Protein AF-D3Z7U9-F1 (afdb_monomer)

Organism: Mus musculus (NCBI:txid10090)

Foldseek 3Di:
DDDDDDDPPDPDPDPPPPFDADDPPDAQPPPRHADFDHDPDVVHTHHPVRVVVVVLVVVVVVCVVVVPDDPPDDDDQDAPVDPVSVVVVVSVVVVNVCVVVDPDPPDDPDD

Nearest PDB structures (foldseek):
  5gha-assembly1_A  TM=8.773E-01  e=2.363E-01  Thermus thermophilus HB27
  5ztb-assembly3_C  TM=8.704E-01  e=2.922E-01  Thermus thermophilus HB27
  5gha-assembly2_C  TM=8.783E-01  e=3.614E-01  Thermus thermophilus HB27
  5ztb-assembly2_A  TM=8.683E-01  e=3.367E-01  Thermus thermophilus HB27
  5b4f-assembly1_A-2  TM=8.943E-01  e=6.370E-01  Thermus thermophilus HB27

Sequence (111 aa):
MCQAGEDYAGPARREPPPVPRPSREQKCVKCAEGLPVVVIRAGDAFCRVCFKAFYVHKFRAMLGKNRVIFPGEKVLLSWSGGPSSSSMVWQVLEVHLHHLLGGLSQDSAKR

Mean predicted aligned error: 13.08 Å

Secondary structure (DSSP, 8-state):
-------------PPPPPP-PPPTT---TTTSSSPP-EESSTT-EE-HHHHHHHHHHHHHHHHHHHT-S-TT--------SSHHHHHHHHHHHHHHHHHHHS---------

Solvent-accessible surface area (backbone atoms only — not comparable to full-atom values): 7394 Å² total; per-residue (Å²): 140,80,90,86,81,81,82,84,76,70,79,75,86,70,76,76,74,85,74,75,72,74,58,97,83,55,46,6,71,84,72,68,68,42,66,39,78,46,60,85,49,96,86,45,28,26,14,70,67,61,40,51,54,51,50,53,51,54,50,53,54,50,33,66,72,68,65,76,63,61,91,92,61,90,80,89,79,82,73,78,82,43,73,66,38,52,52,49,54,52,51,54,50,51,52,53,49,42,58,76,74,50,75,82,81,89,77,85,90,78,135

Structure (mmCIF, N/CA/C/O backbone):
data_AF-D3Z7U9-F1
#
_entry.id   AF-D3Z7U9-F1
#
loop_
_atom_site.group_PDB
_atom_site.id
_atom_site.type_symbol
_atom_site.label_atom_id
_atom_site.label_alt_id
_atom_site.label_comp_id
_atom_site.label_asym_id
_atom_site.label_entity_id
_atom_site.label_seq_id
_atom_site.pdbx_PDB_ins_code
_atom_site.Cartn_x
_atom_site.Cartn_y
_atom_site.Cartn_z
_atom_site.occupancy
_atom_site.B_iso_or_equiv
_atom_site.auth_seq_id
_atom_site.auth_comp_id
_atom_site.auth_asym_id
_atom_site.auth_atom_id
_atom_site.pdbx_PDB_model_num
ATOM 1 N N . MET A 1 1 ? -0.276 26.314 36.159 1.00 38.34 1 MET A N 1
ATOM 2 C CA . MET A 1 1 ? 1.153 26.409 35.796 1.00 38.34 1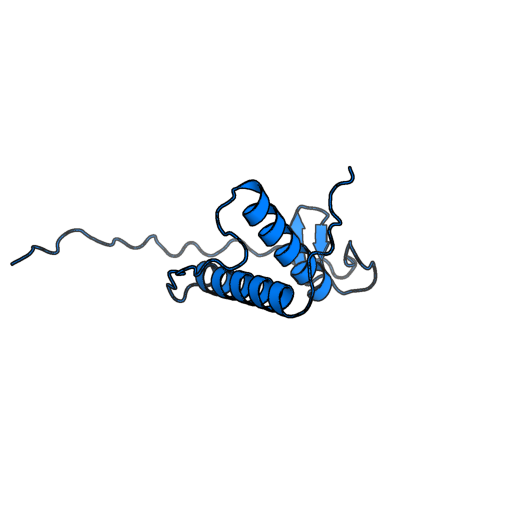 MET A CA 1
ATOM 3 C C . MET A 1 1 ? 1.692 24.992 35.690 1.00 38.34 1 MET A C 1
ATOM 5 O O . MET A 1 1 ? 1.940 24.377 36.714 1.00 38.34 1 MET A O 1
ATOM 9 N N . CYS A 1 2 ? 1.796 24.456 34.477 1.00 52.03 2 CYS A N 1
ATOM 10 C CA . CYS A 1 2 ? 2.543 23.230 34.200 1.00 52.03 2 CYS A CA 1
ATOM 11 C C . CYS A 1 2 ? 3.714 23.664 33.322 1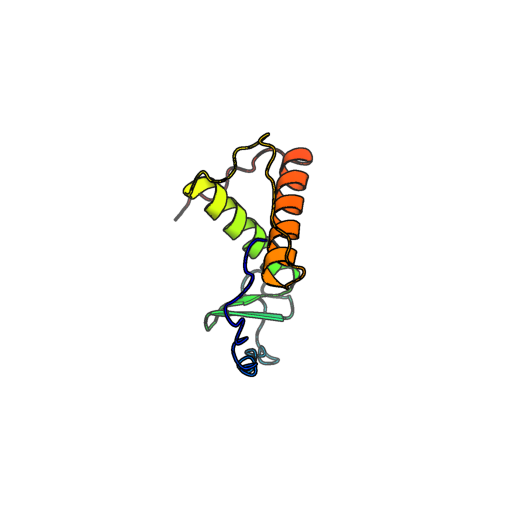.00 52.03 2 CYS A C 1
ATOM 13 O O . CYS A 1 2 ? 3.498 24.240 32.257 1.00 52.03 2 CYS A O 1
ATOM 15 N N . GLN A 1 3 ? 4.930 23.520 33.843 1.00 42.66 3 GLN A N 1
ATOM 16 C CA . GLN A 1 3 ? 6.155 23.950 33.182 1.00 42.66 3 GLN A CA 1
ATOM 17 C C . GLN A 1 3 ? 6.364 23.112 31.919 1.00 42.66 3 GLN A C 1
ATOM 19 O O . GLN A 1 3 ? 6.536 21.900 31.992 1.00 42.66 3 GLN A O 1
ATOM 24 N N . ALA A 1 4 ? 6.315 23.773 30.764 1.00 49.69 4 ALA A N 1
ATOM 25 C CA . ALA A 1 4 ? 6.817 23.246 29.509 1.00 49.69 4 ALA A CA 1
ATOM 26 C C . ALA A 1 4 ? 8.287 23.656 29.407 1.00 49.69 4 ALA A C 1
ATOM 28 O O . ALA A 1 4 ? 8.601 24.814 29.138 1.00 49.69 4 ALA A O 1
ATOM 29 N N . GLY A 1 5 ? 9.176 22.713 29.672 1.00 48.19 5 GLY A N 1
ATOM 30 C CA . GLY A 1 5 ? 10.600 22.859 29.446 1.00 48.19 5 GLY A CA 1
ATOM 31 C C . GLY A 1 5 ? 11.160 21.480 29.186 1.00 48.19 5 GLY A C 1
ATOM 32 O O . GLY A 1 5 ? 11.109 20.655 30.085 1.00 48.19 5 GLY A O 1
ATOM 33 N N . GLU A 1 6 ? 11.582 21.247 27.943 1.00 43.38 6 GLU A N 1
ATOM 34 C CA . GLU A 1 6 ? 12.787 20.498 27.559 1.00 43.38 6 GLU A CA 1
ATOM 35 C C . GLU A 1 6 ? 12.757 20.252 26.042 1.00 43.38 6 GLU A C 1
ATOM 37 O O . GLU A 1 6 ? 12.176 19.306 25.519 1.00 43.38 6 GLU A O 1
ATOM 42 N N . ASP A 1 7 ? 13.312 21.242 25.344 1.00 42.66 7 ASP A N 1
ATOM 43 C CA . ASP A 1 7 ? 14.228 21.089 24.214 1.00 42.66 7 ASP A CA 1
ATOM 44 C C . ASP A 1 7 ? 13.925 19.965 23.200 1.00 42.66 7 ASP A C 1
ATOM 46 O O . ASP A 1 7 ? 14.549 18.902 23.174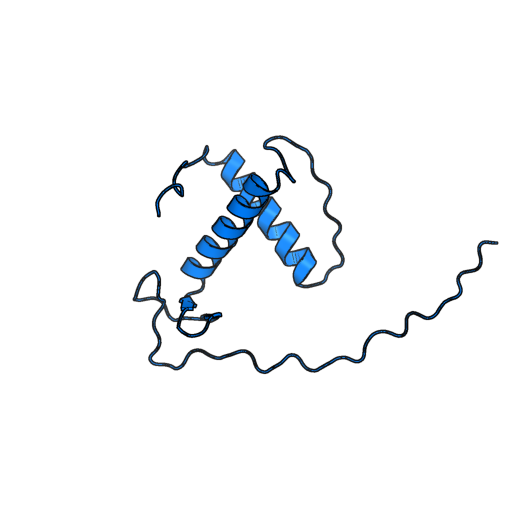 1.00 42.66 7 ASP A O 1
ATOM 50 N N . TYR A 1 8 ? 13.000 20.240 22.274 1.00 45.16 8 TYR A N 1
ATOM 51 C CA . TYR A 1 8 ? 12.945 19.528 20.996 1.00 45.16 8 TYR A CA 1
ATOM 52 C C . TYR A 1 8 ? 14.099 20.004 20.103 1.00 45.16 8 TYR A C 1
ATOM 54 O O . TYR A 1 8 ? 13.897 20.696 19.101 1.00 45.16 8 TYR A O 1
ATOM 62 N N . ALA A 1 9 ? 15.321 19.592 20.439 1.00 49.97 9 ALA A N 1
ATOM 63 C CA . ALA A 1 9 ? 16.426 19.577 19.496 1.00 49.97 9 ALA A CA 1
ATOM 64 C C . ALA A 1 9 ? 16.073 18.575 18.384 1.00 49.97 9 ALA A C 1
ATOM 66 O O . ALA A 1 9 ? 16.317 17.370 18.478 1.00 49.97 9 ALA A O 1
ATOM 67 N N . GLY A 1 10 ? 15.398 19.069 17.343 1.00 50.69 10 GLY A N 1
ATOM 68 C CA . GLY A 1 10 ? 15.039 18.273 16.179 1.00 50.69 10 GLY A CA 1
ATOM 69 C C . GLY A 1 10 ? 16.303 17.653 15.572 1.00 50.69 10 GLY A C 1
ATOM 70 O O . GLY A 1 10 ? 17.300 18.361 15.404 1.00 50.69 10 GLY A O 1
ATOM 71 N N . PRO A 1 11 ? 16.311 16.350 15.235 1.00 55.97 11 PRO A N 1
ATOM 72 C CA . PRO A 1 11 ? 17.468 15.757 14.589 1.00 55.97 11 PRO A CA 1
ATOM 73 C C . PRO A 1 11 ? 17.741 16.502 13.280 1.00 55.97 11 PRO A C 1
ATOM 75 O O . PRO A 1 11 ? 16.824 16.758 12.493 1.00 55.97 11 PRO A O 1
ATOM 78 N N . ALA A 1 12 ? 19.010 16.855 13.059 1.00 52.44 12 ALA A N 1
ATOM 79 C CA . ALA A 1 12 ? 19.487 17.438 11.813 1.00 52.44 12 ALA A CA 1
ATOM 80 C C . ALA A 1 12 ? 18.910 16.661 10.620 1.00 52.44 12 ALA A C 1
ATOM 82 O O . ALA A 1 12 ? 18.928 15.425 10.619 1.00 52.44 12 ALA A O 1
ATOM 83 N N . ARG A 1 13 ? 18.387 17.380 9.616 1.00 54.19 13 ARG A N 1
ATOM 84 C CA . ARG A 1 13 ? 17.900 16.804 8.356 1.00 54.19 13 ARG A CA 1
ATOM 85 C C . ARG A 1 13 ? 19.053 16.056 7.685 1.00 54.19 13 ARG A C 1
ATOM 87 O O . ARG A 1 13 ? 19.804 16.639 6.913 1.00 54.19 13 ARG A O 1
ATOM 94 N N . ARG A 1 14 ? 19.216 14.769 7.999 1.00 58.34 14 ARG A N 1
ATOM 95 C CA . ARG A 1 14 ? 20.067 13.877 7.216 1.00 58.34 14 ARG A CA 1
ATOM 96 C C . ARG A 1 14 ? 19.423 13.777 5.848 1.00 58.34 14 ARG A C 1
ATOM 98 O O . ARG A 1 14 ? 18.254 13.403 5.742 1.00 58.34 14 ARG A O 1
ATOM 105 N N . GLU A 1 15 ? 20.176 14.163 4.831 1.00 49.06 15 GLU A N 1
ATOM 106 C CA . GLU A 1 15 ? 19.758 13.990 3.453 1.00 49.06 15 GLU A CA 1
ATOM 107 C C . GLU A 1 15 ? 19.446 12.503 3.235 1.00 49.06 15 GLU A C 1
ATOM 109 O O . GLU A 1 15 ? 20.265 11.650 3.601 1.00 49.06 15 GLU A O 1
ATOM 114 N N . PRO A 1 16 ? 18.231 12.158 2.768 1.00 60.62 16 PRO A N 1
ATOM 115 C CA . PRO A 1 16 ? 17.878 10.766 2.569 1.00 60.62 16 PRO A CA 1
ATOM 116 C C . PRO A 1 16 ? 18.879 10.136 1.591 1.00 60.62 16 PRO A C 1
ATOM 118 O O . PRO A 1 16 ? 19.225 10.765 0.589 1.00 60.62 16 PRO A O 1
ATOM 121 N N . PRO A 1 17 ? 19.362 8.910 1.868 1.00 64.25 17 PRO A N 1
ATOM 122 C CA . PRO A 1 17 ? 20.291 8.230 0.977 1.00 64.25 17 PRO A CA 1
ATOM 123 C C . PRO A 1 17 ? 19.706 8.159 -0.441 1.00 64.25 17 PRO A C 1
ATOM 125 O O . PRO A 1 17 ? 18.482 8.048 -0.589 1.00 64.25 17 PRO A O 1
ATOM 128 N N . PRO A 1 18 ? 20.552 8.216 -1.487 1.00 61.41 18 PRO A N 1
ATOM 129 C CA . PRO A 1 18 ? 20.088 8.172 -2.864 1.00 61.41 18 PRO A CA 1
ATOM 130 C C . PRO A 1 18 ? 19.236 6.920 -3.074 1.00 61.41 18 PRO A C 1
ATOM 132 O O . PRO A 1 18 ? 19.690 5.793 -2.877 1.00 61.41 18 PRO A O 1
ATOM 135 N N . VAL A 1 19 ? 17.975 7.133 -3.452 1.00 63.81 19 VAL A N 1
ATOM 136 C CA . VAL A 1 19 ? 17.031 6.048 -3.724 1.00 63.81 19 VAL A CA 1
ATOM 137 C C . VAL A 1 19 ? 17.580 5.208 -4.881 1.00 63.81 19 VAL A C 1
ATOM 1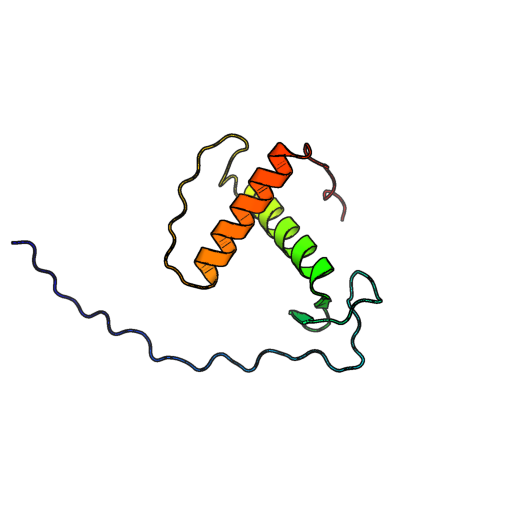39 O O . VAL A 1 19 ? 17.872 5.783 -5.938 1.00 63.81 19 VAL A O 1
ATOM 142 N N . PRO A 1 20 ? 17.724 3.877 -4.725 1.00 61.28 20 PRO A N 1
ATOM 143 C CA . PRO A 1 20 ? 18.141 3.001 -5.812 1.00 61.28 20 PRO A CA 1
ATOM 144 C C . PRO A 1 20 ? 17.180 3.172 -6.988 1.00 61.28 20 PRO A C 1
ATOM 146 O O . PRO A 1 20 ? 15.991 2.864 -6.884 1.00 61.28 20 PRO A O 1
ATOM 149 N N . ARG A 1 21 ? 17.680 3.713 -8.101 1.00 62.84 21 ARG A N 1
ATOM 150 C CA . ARG A 1 21 ? 16.894 3.840 -9.328 1.00 62.84 21 ARG A CA 1
ATOM 151 C C . ARG A 1 21 ? 17.035 2.528 -10.097 1.00 62.84 21 ARG A C 1
ATOM 153 O O . ARG A 1 21 ? 18.169 2.094 -10.299 1.00 62.84 21 ARG A O 1
ATOM 160 N N . PRO A 1 22 ? 15.934 1.890 -10.515 1.00 61.03 22 PRO A N 1
ATOM 161 C CA . PRO A 1 22 ? 16.032 0.707 -11.356 1.00 61.03 22 PRO A CA 1
ATOM 162 C C . PRO A 1 22 ? 16.750 1.063 -12.666 1.00 61.03 22 PRO A C 1
ATOM 164 O O . PRO A 1 22 ? 16.492 2.119 -13.252 1.00 61.03 22 PRO A O 1
ATOM 167 N N . SER A 1 23 ? 17.676 0.209 -13.113 1.00 63.00 23 SER A N 1
ATOM 168 C CA . SER A 1 23 ? 18.313 0.376 -14.424 1.00 63.00 23 SER A CA 1
ATOM 169 C C . SER A 1 23 ? 17.267 0.182 -15.527 1.00 63.00 23 SER A C 1
ATOM 171 O O . SER A 1 23 ? 16.296 -0.555 -15.348 1.00 63.00 23 SER A O 1
ATOM 173 N N . ARG A 1 24 ? 17.441 0.848 -16.678 1.00 59.91 24 ARG A N 1
ATOM 174 C CA . ARG A 1 24 ? 16.466 0.834 -17.790 1.00 59.91 24 ARG A CA 1
ATOM 175 C C . ARG A 1 24 ? 16.173 -0.565 -18.362 1.00 59.91 24 ARG A C 1
ATOM 177 O O . ARG A 1 24 ? 15.186 -0.716 -19.071 1.00 59.91 24 ARG A O 1
ATOM 184 N N . GLU A 1 25 ? 16.982 -1.572 -18.035 1.00 69.06 25 GLU A N 1
ATOM 185 C CA . GLU A 1 25 ? 16.801 -2.968 -18.462 1.00 69.06 25 GLU A CA 1
ATOM 186 C C . GLU A 1 25 ? 16.076 -3.854 -17.436 1.00 69.06 25 GLU A C 1
ATOM 188 O O . GLU A 1 25 ? 15.671 -4.969 -17.767 1.00 69.06 25 GLU A O 1
ATOM 193 N N . GLN A 1 26 ? 15.887 -3.396 -16.195 1.00 77.25 26 GLN A N 1
ATOM 194 C CA . GLN A 1 26 ? 15.169 -4.180 -15.191 1.00 77.25 26 GLN A CA 1
ATOM 195 C C . GLN A 1 26 ? 13.665 -4.171 -15.487 1.00 77.25 26 GLN A C 1
ATOM 197 O O . GLN A 1 26 ? 13.075 -3.127 -15.757 1.00 77.25 26 GLN A O 1
ATOM 202 N N . LYS A 1 27 ? 13.027 -5.342 -15.403 1.00 89.81 27 LYS A N 1
ATOM 203 C CA . LYS A 1 27 ? 11.567 -5.504 -15.484 1.00 89.81 27 LYS A CA 1
ATOM 204 C C . LYS A 1 27 ? 11.002 -5.846 -14.111 1.00 89.81 27 LYS A C 1
ATOM 206 O O . LYS A 1 27 ? 11.726 -6.300 -13.227 1.00 89.81 27 LYS A O 1
ATOM 211 N N . CYS A 1 28 ? 9.702 -5.634 -13.918 1.00 91.88 28 CYS A N 1
ATOM 212 C CA . CYS A 1 28 ? 9.051 -6.044 -12.682 1.00 91.88 28 CYS A CA 1
ATOM 213 C C . CYS A 1 28 ? 9.186 -7.556 -12.456 1.00 91.88 28 CYS A C 1
ATOM 215 O O . CYS A 1 28 ? 8.749 -8.341 -13.291 1.00 91.88 28 CYS A O 1
ATOM 217 N N . VAL A 1 29 ? 9.669 -7.961 -11.281 1.00 91.62 29 VAL A N 1
ATOM 218 C CA . VAL A 1 29 ? 9.845 -9.380 -10.922 1.00 91.62 29 VAL A CA 1
ATOM 219 C C . VAL A 1 29 ? 8.538 -10.172 -10.865 1.00 91.62 29 VAL A C 1
ATOM 221 O O . VAL A 1 29 ? 8.554 -11.390 -10.983 1.00 91.62 29 VAL A O 1
ATOM 224 N N . LYS A 1 30 ? 7.397 -9.497 -10.673 1.00 91.19 30 LYS A N 1
ATOM 225 C CA . LYS A 1 30 ? 6.094 -10.154 -10.504 1.00 91.19 30 LYS A CA 1
ATOM 226 C C . LYS A 1 30 ? 5.343 -10.352 -11.819 1.00 91.19 30 LYS A C 1
ATOM 228 O O . LYS A 1 30 ? 4.762 -11.410 -12.010 1.00 91.19 30 LYS A O 1
ATOM 233 N N . CYS A 1 31 ? 5.307 -9.342 -12.689 1.00 93.06 31 CYS A N 1
ATOM 234 C CA . CYS A 1 31 ? 4.575 -9.425 -13.959 1.00 93.06 31 CYS A CA 1
ATOM 235 C C . CYS A 1 31 ? 5.471 -9.539 -15.194 1.00 93.06 31 CYS A C 1
ATOM 237 O O . CYS A 1 31 ? 4.939 -9.675 -16.284 1.00 93.06 31 CYS A O 1
ATOM 239 N N . ALA A 1 32 ? 6.796 -9.435 -15.055 1.00 90.00 32 ALA A N 1
ATOM 240 C CA . ALA A 1 32 ? 7.786 -9.492 -16.137 1.00 90.00 32 ALA A CA 1
ATOM 241 C C . ALA A 1 32 ? 7.621 -8.468 -17.283 1.00 90.00 32 ALA A C 1
ATOM 243 O O . ALA A 1 32 ? 8.462 -8.423 -18.176 1.00 90.00 32 ALA A O 1
ATOM 244 N N . GLU A 1 33 ? 6.599 -7.613 -17.247 1.00 90.19 33 GLU A N 1
ATOM 245 C CA . GLU A 1 33 ? 6.310 -6.611 -18.280 1.00 90.19 33 GLU A CA 1
ATOM 246 C C . GLU A 1 33 ? 6.433 -5.181 -17.754 1.00 90.19 33 GLU A C 1
ATOM 248 O O . GLU A 1 33 ? 7.002 -4.307 -18.404 1.00 90.19 33 GLU A O 1
ATOM 253 N N . GLY A 1 34 ? 5.900 -4.932 -16.557 1.00 87.94 34 GLY A N 1
ATOM 254 C CA . GLY A 1 34 ? 5.776 -3.586 -16.015 1.00 87.94 34 GLY A CA 1
ATOM 255 C C . GLY A 1 34 ? 7.128 -2.940 -15.724 1.00 87.94 34 GLY A C 1
ATOM 256 O O . GLY A 1 34 ? 8.018 -3.572 -15.149 1.00 87.94 34 GLY A O 1
ATOM 257 N N . LEU A 1 35 ? 7.237 -1.647 -16.039 1.00 91.31 35 LEU A N 1
ATOM 258 C CA . LEU A 1 35 ? 8.402 -0.833 -15.699 1.00 91.31 35 LEU A CA 1
ATOM 259 C C . LEU A 1 35 ? 8.560 -0.748 -14.172 1.00 91.31 35 LEU A C 1
ATOM 261 O O . LEU A 1 35 ? 7.621 -0.315 -13.485 1.00 91.31 35 LEU A O 1
ATOM 265 N N . PRO A 1 36 ? 9.706 -1.168 -13.613 1.00 90.94 36 PRO A N 1
ATOM 266 C CA . PRO A 1 36 ? 9.939 -1.080 -12.186 1.00 90.94 36 PRO A CA 1
ATOM 267 C C . PRO A 1 36 ? 10.105 0.375 -11.751 1.00 90.94 36 PRO A C 1
ATOM 269 O O . PRO A 1 36 ? 10.773 1.171 -12.403 1.00 90.94 36 PRO A O 1
ATOM 272 N N . VAL A 1 37 ? 9.487 0.713 -10.622 1.00 91.94 37 VAL A N 1
ATOM 273 C CA . VAL A 1 37 ? 9.531 2.054 -10.013 1.00 91.94 37 VAL A CA 1
ATOM 274 C C . VAL A 1 37 ? 10.105 2.030 -8.599 1.00 91.94 37 VAL A C 1
ATOM 276 O O . VAL A 1 37 ? 10.393 3.079 -8.034 1.00 91.94 37 VAL A O 1
ATOM 279 N N . VAL A 1 38 ? 10.249 0.842 -8.012 1.00 90.50 38 VAL A N 1
ATOM 280 C CA . VAL A 1 38 ? 10.755 0.651 -6.654 1.00 90.50 38 VAL A CA 1
ATOM 281 C C . VAL A 1 38 ? 11.542 -0.649 -6.570 1.00 90.50 38 VAL A C 1
ATOM 283 O O . VAL A 1 38 ? 11.142 -1.664 -7.142 1.00 90.50 38 VAL A O 1
ATOM 286 N N . VAL A 1 39 ? 12.652 -0.607 -5.840 1.00 90.19 39 VAL A N 1
ATOM 287 C CA . VAL A 1 39 ? 13.487 -1.764 -5.518 1.00 90.19 39 VAL A CA 1
ATOM 288 C C . VAL A 1 39 ? 13.469 -1.925 -4.001 1.00 90.19 39 VAL A C 1
ATOM 290 O O . VAL A 1 39 ? 13.893 -1.022 -3.285 1.00 90.19 39 VAL A O 1
ATOM 293 N N . ILE A 1 40 ? 12.924 -3.037 -3.500 1.00 86.00 40 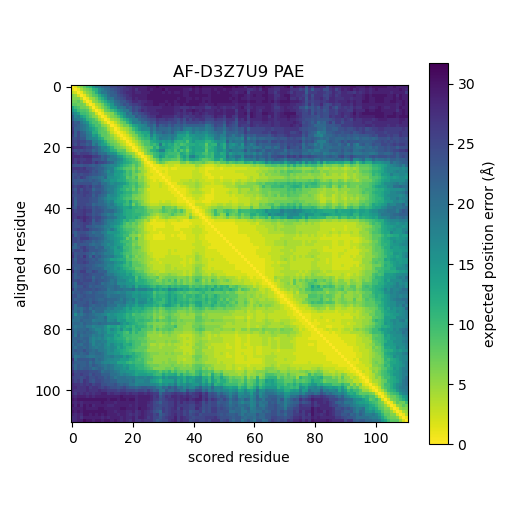ILE A N 1
ATOM 294 C CA . ILE A 1 40 ? 12.796 -3.273 -2.045 1.00 86.00 40 ILE A CA 1
ATOM 295 C C . ILE A 1 40 ? 14.062 -3.937 -1.488 1.00 86.00 40 ILE A C 1
ATOM 297 O O . ILE A 1 40 ? 14.491 -3.652 -0.372 1.00 86.00 40 ILE A O 1
ATOM 301 N N . ARG A 1 41 ? 14.645 -4.849 -2.269 1.00 83.69 41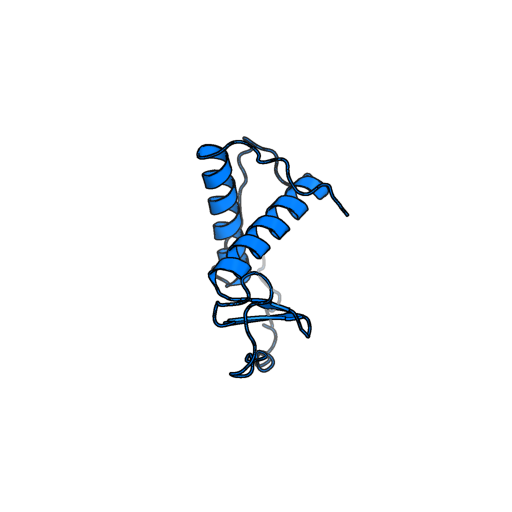 ARG A N 1
ATOM 302 C CA . ARG A 1 41 ? 15.880 -5.594 -1.992 1.00 83.69 41 ARG A CA 1
ATOM 303 C C . ARG A 1 41 ? 16.657 -5.728 -3.297 1.00 83.69 41 ARG A C 1
ATOM 305 O O . ARG A 1 41 ? 16.070 -5.574 -4.367 1.00 83.69 41 ARG A O 1
ATOM 312 N N . ALA A 1 42 ? 17.955 -6.014 -3.230 1.00 76.94 42 ALA A N 1
ATOM 313 C CA . ALA A 1 42 ? 18.743 -6.279 -4.433 1.00 76.94 42 ALA A CA 1
ATOM 314 C C . ALA A 1 42 ? 18.094 -7.420 -5.242 1.00 76.94 42 ALA A C 1
ATOM 316 O O . ALA A 1 42 ? 17.918 -8.516 -4.721 1.00 76.94 42 ALA A O 1
ATOM 317 N N . GLY A 1 43 ? 17.693 -7.132 -6.484 1.00 71.38 43 GLY A N 1
ATOM 318 C CA . GLY A 1 43 ? 16.990 -8.076 -7.363 1.00 71.38 43 GLY A CA 1
ATOM 319 C C . GLY A 1 43 ? 15.459 -7.990 -7.338 1.00 71.38 43 GLY A C 1
ATOM 320 O O . GLY A 1 43 ? 14.830 -8.413 -8.299 1.00 71.38 43 GLY A O 1
ATOM 321 N N . ASP A 1 44 ? 14.854 -7.362 -6.326 1.00 84.12 44 ASP A N 1
ATOM 322 C CA . ASP A 1 44 ? 13.396 -7.266 -6.161 1.00 84.12 44 ASP A CA 1
ATOM 323 C C . ASP A 1 44 ? 12.854 -5.924 -6.686 1.00 84.12 44 ASP A C 1
ATOM 325 O O . ASP A 1 44 ? 12.479 -5.028 -5.918 1.00 84.12 44 ASP A O 1
ATOM 329 N N . ALA A 1 45 ? 12.834 -5.774 -8.013 1.00 91.06 45 ALA A N 1
ATOM 330 C CA . ALA A 1 45 ? 12.304 -4.597 -8.698 1.00 91.06 45 ALA A CA 1
ATOM 331 C C . ALA A 1 45 ? 10.804 -4.762 -9.014 1.00 91.06 45 ALA A C 1
ATOM 333 O O . ALA A 1 45 ? 10.393 -5.708 -9.685 1.00 91.06 45 ALA A O 1
ATOM 334 N N . PHE A 1 46 ? 9.957 -3.831 -8.572 1.00 92.31 46 PHE A N 1
ATOM 335 C CA . PHE A 1 46 ? 8.505 -3.900 -8.765 1.00 92.31 46 PHE A CA 1
ATOM 336 C C . PHE A 1 46 ? 7.965 -2.718 -9.565 1.00 92.31 46 PHE A C 1
ATOM 338 O O . PHE A 1 46 ? 8.348 -1.568 -9.339 1.00 92.31 46 PHE A O 1
ATOM 345 N N . CYS A 1 47 ? 7.002 -2.981 -10.452 1.00 93.88 47 CYS A N 1
ATOM 346 C CA . CYS A 1 47 ? 6.161 -1.925 -11.008 1.00 93.88 47 CYS A CA 1
ATOM 347 C C . CYS A 1 47 ? 5.179 -1.410 -9.944 1.00 93.88 47 CYS A C 1
ATOM 349 O O . CYS A 1 47 ? 4.917 -2.072 -8.935 1.00 93.88 47 CYS A O 1
ATOM 351 N N . ARG A 1 48 ? 4.584 -0.236 -10.188 1.00 92.19 48 ARG A N 1
ATOM 352 C CA . ARG A 1 48 ? 3.673 0.429 -9.239 1.00 92.19 48 ARG A CA 1
ATOM 353 C C . ARG A 1 48 ? 2.524 -0.474 -8.782 1.00 92.19 48 ARG A C 1
ATOM 355 O O . ARG A 1 48 ? 2.196 -0.495 -7.599 1.00 92.19 48 ARG A O 1
ATOM 362 N N . VAL A 1 49 ? 1.911 -1.206 -9.710 1.00 92.81 49 VAL A N 1
ATOM 363 C CA . VAL A 1 49 ? 0.742 -2.058 -9.431 1.00 92.81 49 VAL A CA 1
ATOM 364 C C . VAL A 1 49 ? 1.145 -3.266 -8.589 1.00 92.81 49 VAL A C 1
ATOM 366 O O . VAL A 1 49 ? 0.569 -3.508 -7.529 1.00 92.81 49 VAL A O 1
ATOM 369 N N . CYS A 1 50 ? 2.181 -3.991 -9.016 1.00 92.25 50 CYS A N 1
ATOM 370 C CA . CYS A 1 50 ? 2.658 -5.170 -8.303 1.00 92.25 50 CYS A CA 1
ATOM 371 C C . CYS A 1 50 ? 3.196 -4.828 -6.911 1.00 92.25 50 CYS A C 1
ATOM 373 O O . CYS A 1 50 ? 2.955 -5.591 -5.975 1.00 92.25 50 CYS A O 1
ATOM 375 N N . PHE A 1 51 ? 3.860 -3.677 -6.763 1.00 92.81 51 PHE A N 1
ATOM 376 C CA . PHE A 1 51 ? 4.316 -3.193 -5.465 1.00 92.81 51 PHE A CA 1
ATOM 377 C C . PHE A 1 51 ? 3.151 -2.894 -4.522 1.00 92.81 51 PHE A C 1
ATOM 379 O O . PHE A 1 51 ? 3.160 -3.375 -3.395 1.00 92.81 51 PHE A O 1
ATOM 386 N N . LYS A 1 52 ? 2.125 -2.156 -4.972 1.00 90.25 52 LYS A N 1
ATOM 387 C CA . LYS A 1 52 ? 0.945 -1.856 -4.142 1.00 90.25 52 LYS A CA 1
ATOM 388 C C . LYS A 1 52 ? 0.270 -3.130 -3.633 1.00 90.25 52 LYS A C 1
ATOM 390 O O . LYS A 1 52 ? 0.029 -3.253 -2.436 1.00 90.25 52 LYS A O 1
ATOM 395 N N . ALA A 1 53 ? 0.053 -4.106 -4.515 1.00 89.56 53 ALA A N 1
ATOM 396 C CA . ALA A 1 53 ? -0.528 -5.392 -4.132 1.00 89.56 53 ALA A CA 1
ATOM 397 C C . ALA A 1 53 ? 0.355 -6.152 -3.124 1.00 89.56 53 ALA A C 1
ATOM 399 O O . ALA A 1 53 ? -0.146 -6.692 -2.140 1.00 89.56 53 ALA A O 1
ATOM 400 N N . PHE A 1 54 ? 1.674 -6.174 -3.344 1.00 89.12 54 PHE A N 1
ATOM 401 C CA . PHE A 1 54 ? 2.629 -6.771 -2.407 1.00 89.12 54 PHE A CA 1
ATOM 402 C C . PHE A 1 54 ? 2.607 -6.076 -1.038 1.00 89.12 54 PHE A C 1
ATOM 404 O O . PHE A 1 54 ? 2.608 -6.741 -0.002 1.00 89.12 54 PHE A O 1
ATOM 411 N N . TYR A 1 55 ? 2.551 -4.747 -1.029 1.00 88.94 55 TYR A N 1
ATOM 412 C CA . TYR A 1 55 ? 2.558 -3.929 0.175 1.00 88.94 55 TYR A CA 1
ATOM 413 C C . TYR A 1 55 ? 1.313 -4.161 1.038 1.00 88.94 55 TYR A C 1
ATOM 415 O O . TYR A 1 55 ? 1.437 -4.477 2.222 1.00 88.94 55 TYR A O 1
ATOM 423 N N . VAL A 1 56 ? 0.121 -4.123 0.431 1.00 87.56 56 VAL A N 1
ATOM 424 C CA . VAL A 1 56 ? -1.147 -4.437 1.114 1.00 87.56 56 VAL A CA 1
ATOM 425 C C . VAL A 1 56 ? -1.135 -5.868 1.652 1.00 87.56 56 VAL A C 1
ATOM 427 O O . VAL A 1 56 ? -1.548 -6.112 2.786 1.00 87.56 56 VAL A O 1
ATOM 430 N N . HIS A 1 57 ? -0.613 -6.821 0.877 1.00 88.12 57 HIS A N 1
ATOM 431 C CA . HIS A 1 57 ? -0.500 -8.210 1.315 1.00 88.12 57 HIS A CA 1
ATOM 432 C C . HIS A 1 57 ? 0.393 -8.356 2.556 1.00 88.12 57 HIS A C 1
ATOM 434 O O . HIS A 1 57 ? -0.007 -8.978 3.542 1.00 88.12 57 HIS A O 1
ATOM 440 N N . LYS A 1 58 ? 1.582 -7.737 2.543 1.00 89.12 58 LYS A N 1
ATOM 441 C CA . LYS A 1 58 ? 2.495 -7.701 3.695 1.00 89.12 58 LYS A CA 1
ATOM 442 C C . LYS A 1 58 ? 1.825 -7.088 4.920 1.00 89.12 58 LYS A C 1
ATOM 444 O O . LYS A 1 58 ? 1.926 -7.664 5.999 1.00 89.12 58 LYS A O 1
ATOM 449 N N . PHE A 1 59 ? 1.118 -5.974 4.753 1.00 87.69 59 PHE A N 1
ATOM 450 C CA . PHE A 1 59 ? 0.413 -5.311 5.845 1.00 87.69 59 PHE A CA 1
ATOM 451 C C . PHE A 1 59 ? -0.673 -6.206 6.464 1.00 87.69 59 PHE A C 1
ATOM 453 O O . PHE A 1 59 ? -0.674 -6.424 7.674 1.00 87.69 59 PHE A O 1
ATOM 460 N N . ARG A 1 60 ? -1.528 -6.831 5.643 1.00 85.00 60 ARG A N 1
ATOM 461 C CA . ARG A 1 60 ? -2.555 -7.783 6.114 1.00 85.00 60 ARG A CA 1
ATOM 462 C C . ARG A 1 60 ? -1.951 -8.971 6.861 1.00 85.00 60 ARG A C 1
ATOM 464 O O . ARG A 1 60 ? -2.449 -9.347 7.920 1.00 85.00 60 ARG A O 1
ATOM 471 N N . ALA A 1 61 ? -0.867 -9.541 6.335 1.00 85.62 61 ALA A N 1
ATOM 472 C CA . ALA A 1 61 ? -0.164 -10.643 6.985 1.00 85.62 61 ALA A CA 1
ATOM 473 C C . ALA A 1 61 ? 0.421 -10.229 8.347 1.00 85.62 61 ALA A C 1
ATOM 475 O O . ALA A 1 61 ? 0.388 -11.019 9.288 1.00 85.62 61 ALA A O 1
ATOM 476 N N . MET A 1 62 ? 0.931 -8.998 8.470 1.00 86.12 62 MET A N 1
ATOM 477 C CA . MET A 1 62 ? 1.420 -8.458 9.743 1.00 86.12 62 MET A CA 1
ATOM 478 C C . MET A 1 62 ? 0.292 -8.270 10.761 1.00 86.12 62 MET A C 1
ATOM 480 O O . MET A 1 62 ? 0.451 -8.682 11.910 1.00 86.12 62 MET A O 1
ATOM 484 N N . LEU A 1 63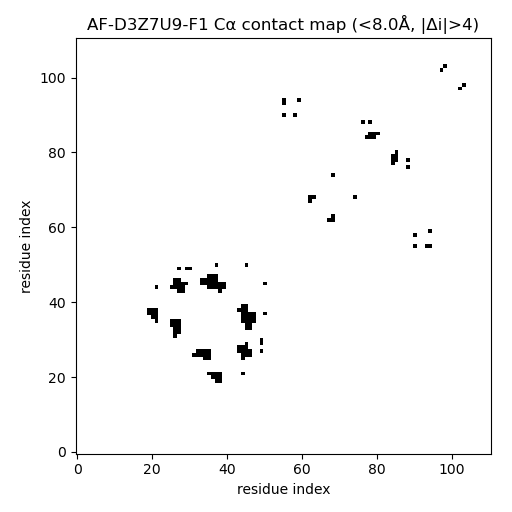 ? -0.853 -7.716 10.345 1.00 83.81 63 LEU A N 1
ATOM 485 C CA . LEU A 1 63 ? -2.020 -7.557 11.219 1.00 83.81 63 LEU A CA 1
ATOM 486 C C . LEU A 1 63 ? -2.524 -8.903 11.753 1.00 83.81 63 LEU A C 1
ATOM 488 O O . LEU A 1 63 ? -2.728 -9.041 12.956 1.00 83.81 63 LEU A O 1
ATOM 492 N N . GLY A 1 64 ? -2.658 -9.908 10.880 1.00 80.44 64 GLY A N 1
ATOM 493 C CA . GLY A 1 64 ? -3.117 -11.243 11.276 1.00 80.44 64 GLY A CA 1
ATOM 494 C C . GLY A 1 64 ? -2.146 -11.973 12.210 1.00 80.44 64 GLY A C 1
ATOM 495 O O . GLY A 1 64 ? -2.581 -12.623 13.158 1.00 80.44 64 GLY A O 1
ATOM 496 N N . LYS A 1 65 ? -0.831 -11.842 11.983 1.00 82.38 65 LYS A N 1
ATOM 497 C CA . LYS A 1 65 ? 0.204 -12.476 12.820 1.00 82.38 65 LYS A CA 1
ATOM 498 C C . LYS A 1 65 ? 0.294 -11.863 14.213 1.00 82.38 65 LYS A C 1
ATOM 500 O O . LYS A 1 65 ? 0.362 -12.597 15.191 1.00 82.38 65 LYS A O 1
ATOM 505 N N . ASN A 1 66 ? 0.278 -10.534 14.294 1.00 84.00 66 ASN A N 1
ATOM 506 C CA . ASN A 1 66 ? 0.440 -9.827 15.563 1.00 84.00 66 ASN A CA 1
ATOM 507 C C . ASN A 1 66 ? -0.886 -9.626 16.312 1.00 84.00 66 ASN A C 1
ATOM 509 O O . ASN A 1 66 ? -0.859 -9.168 17.448 1.00 84.00 66 ASN A O 1
ATOM 513 N N . ARG A 1 67 ? -2.031 -9.951 15.687 1.00 79.69 67 ARG A N 1
ATOM 514 C CA . ARG A 1 67 ? -3.383 -9.792 16.256 1.00 79.69 67 ARG A CA 1
ATOM 515 C C . ARG A 1 67 ? -3.642 -8.374 16.787 1.00 79.69 67 ARG A C 1
ATOM 517 O O . ARG A 1 67 ? -4.240 -8.201 17.840 1.00 79.69 67 ARG A O 1
ATOM 524 N N . VAL A 1 68 ? -3.146 -7.367 16.063 1.00 73.88 68 VAL A N 1
ATOM 525 C CA . VAL A 1 68 ? -3.204 -5.952 16.487 1.00 73.88 68 VAL A CA 1
ATOM 526 C C . VAL A 1 68 ? -4.551 -5.312 16.157 1.00 73.88 68 VAL A C 1
ATOM 528 O O . VAL A 1 68 ? -4.964 -4.388 16.841 1.00 73.88 68 VAL A O 1
ATOM 531 N N . ILE A 1 69 ? -5.213 -5.773 15.093 1.00 77.44 69 ILE A N 1
ATOM 532 C CA . ILE A 1 69 ? -6.502 -5.247 14.634 1.00 77.44 69 ILE A CA 1
ATOM 533 C C . ILE A 1 69 ? -7.386 -6.430 14.260 1.00 77.44 69 ILE A C 1
ATOM 535 O O . ILE A 1 69 ? -6.992 -7.242 13.413 1.00 77.44 69 ILE A O 1
ATOM 539 N N . PHE A 1 70 ? -8.574 -6.513 14.854 1.00 76.38 70 PHE A N 1
ATOM 540 C CA . PHE A 1 70 ? -9.565 -7.524 14.507 1.00 76.38 70 PHE A CA 1
ATOM 541 C C . PHE A 1 70 ? -10.568 -7.012 13.460 1.00 76.38 70 PHE A C 1
ATOM 543 O O . PHE A 1 70 ? -10.890 -5.821 13.416 1.00 76.38 70 PHE A O 1
ATOM 550 N N . PRO A 1 71 ? -11.092 -7.892 12.588 1.00 75.12 71 PRO A N 1
ATOM 551 C CA . PRO A 1 71 ? -12.189 -7.528 11.699 1.00 75.12 71 PRO A CA 1
ATOM 552 C C . PRO A 1 71 ? -13.396 -6.997 12.486 1.00 75.12 71 PRO A C 1
ATOM 554 O O . PRO A 1 71 ? -13.818 -7.610 13.461 1.00 75.12 71 PRO A O 1
ATOM 557 N N . GLY A 1 72 ? -13.954 -5.862 12.057 1.00 75.19 72 GLY A N 1
ATOM 558 C CA . GLY A 1 72 ? -15.096 -5.213 12.720 1.00 75.19 72 GLY A CA 1
ATOM 559 C C . GLY A 1 72 ? -14.736 -4.317 13.912 1.00 75.19 72 GLY A C 1
ATOM 560 O O . GLY A 1 72 ? -15.605 -3.619 14.431 1.00 75.19 72 GLY A O 1
ATOM 561 N N . GLU A 1 73 ? -13.469 -4.280 14.321 1.00 82.50 73 GLU A N 1
ATOM 562 C CA . GLU A 1 73 ? -12.996 -3.401 15.385 1.00 82.50 73 GLU A CA 1
ATOM 563 C C . GLU A 1 73 ? -12.855 -1.950 14.898 1.00 82.50 73 GLU A C 1
ATOM 565 O O . GLU A 1 73 ? -12.401 -1.682 13.781 1.00 82.50 73 GLU A O 1
ATOM 570 N N . LYS A 1 74 ? -13.235 -0.991 15.750 1.00 83.00 74 LYS A N 1
ATOM 571 C CA . LYS A 1 74 ? -12.995 0.434 15.498 1.00 83.00 74 LYS A CA 1
ATOM 572 C C . LYS A 1 74 ? -11.595 0.786 15.986 1.00 83.00 74 LYS A C 1
ATOM 574 O O . LYS A 1 74 ? -11.336 0.752 17.183 1.00 83.00 74 LYS A O 1
ATOM 579 N N . VAL A 1 75 ? -10.718 1.165 15.063 1.00 86.12 75 VAL A N 1
ATOM 580 C CA . VAL A 1 75 ? -9.328 1.523 15.364 1.00 86.12 75 VAL A CA 1
ATOM 581 C C . VAL A 1 75 ? -9.103 3.027 15.236 1.00 86.12 75 VAL A C 1
ATOM 583 O O . VAL A 1 75 ? -9.528 3.644 14.260 1.00 86.12 75 VAL A O 1
ATOM 586 N N . LEU A 1 76 ? -8.418 3.618 16.218 1.00 90.00 76 LEU A N 1
ATOM 587 C CA . LEU A 1 76 ? -7.955 5.004 16.162 1.00 90.00 76 LEU A CA 1
ATOM 588 C C . LEU A 1 76 ? -6.509 5.034 15.656 1.00 90.00 76 LEU A C 1
ATOM 590 O O . LEU A 1 76 ? -5.635 4.387 16.229 1.00 90.00 76 LEU A O 1
ATOM 594 N N . LEU A 1 77 ? -6.249 5.809 14.605 1.00 90.94 77 LEU A N 1
ATOM 595 C CA . LEU A 1 77 ? -4.905 6.012 14.063 1.00 90.94 77 LEU A CA 1
ATOM 596 C C . LEU A 1 77 ? -4.429 7.426 14.375 1.00 90.94 77 LEU A C 1
ATOM 598 O O . LEU A 1 77 ?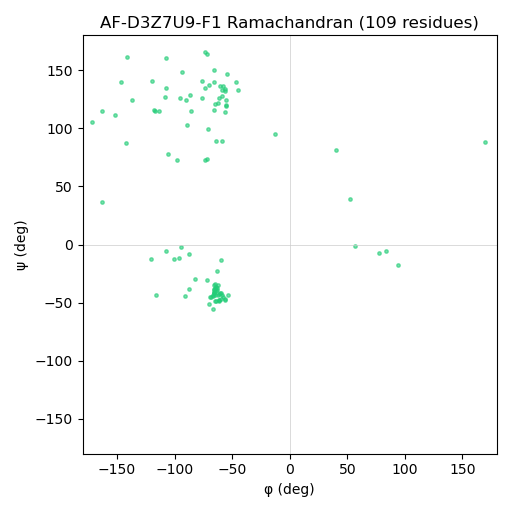 -5.101 8.399 14.033 1.00 90.94 77 LEU A O 1
ATOM 602 N N . SER A 1 78 ? -3.247 7.548 14.978 1.00 92.69 78 SER A N 1
ATOM 603 C CA . SER A 1 78 ? -2.591 8.844 15.125 1.00 92.69 78 SER A CA 1
ATOM 604 C C . SER A 1 78 ? -1.982 9.276 13.787 1.00 92.69 78 SER A C 1
ATOM 606 O O . SER A 1 78 ? -1.216 8.544 13.155 1.00 92.69 78 SER A O 1
ATOM 608 N N . TRP A 1 79 ? -2.328 10.481 13.330 1.00 95.25 79 TRP A N 1
ATOM 609 C CA . TRP A 1 79 ? -1.831 11.030 12.071 1.00 95.25 79 TRP A CA 1
ATOM 610 C C . TRP A 1 79 ? -1.004 12.286 12.317 1.00 95.25 79 TRP A C 1
ATOM 612 O O . TRP A 1 79 ? -1.504 13.305 12.779 1.00 95.25 79 TRP A O 1
ATOM 622 N N . SER A 1 80 ? 0.284 12.192 11.994 1.00 94.81 80 SER A N 1
ATOM 623 C CA . SER A 1 80 ? 1.253 13.278 12.163 1.00 94.81 80 SER A CA 1
ATOM 624 C C . SER A 1 80 ? 1.458 14.132 10.907 1.00 94.81 80 SER A C 1
ATOM 626 O O . SER A 1 80 ? 2.281 15.039 10.927 1.00 94.81 80 SER A O 1
ATOM 628 N N . GLY A 1 81 ? 0.802 13.809 9.785 1.00 94.50 81 GLY A N 1
ATOM 629 C CA . GLY A 1 81 ? 1.045 14.451 8.483 1.00 94.50 81 GLY A CA 1
ATOM 630 C C . GLY A 1 81 ? 2.310 13.976 7.751 1.00 94.50 81 GLY A C 1
ATOM 631 O O . GLY A 1 81 ? 2.520 14.315 6.590 1.00 94.50 81 GLY A O 1
ATOM 632 N N . GLY A 1 82 ? 3.150 13.154 8.386 1.00 95.31 82 GLY A N 1
ATOM 633 C CA . GLY A 1 82 ? 4.347 12.587 7.763 1.00 95.31 82 GLY A CA 1
ATOM 634 C C . GLY A 1 82 ? 4.044 11.472 6.748 1.00 95.31 82 GLY A C 1
ATOM 635 O O . GLY A 1 82 ? 2.949 10.900 6.742 1.00 95.31 82 GLY A O 1
ATOM 636 N N . PRO A 1 83 ? 5.023 11.087 5.909 1.00 93.12 83 PRO A N 1
ATOM 637 C CA . PRO A 1 83 ? 4.839 10.045 4.896 1.00 93.12 83 PRO A CA 1
ATOM 638 C C . PRO A 1 83 ? 4.514 8.676 5.510 1.00 93.12 83 PRO A C 1
ATOM 640 O O . PRO A 1 83 ? 3.698 7.934 4.969 1.00 93.12 83 PRO A O 1
ATOM 643 N N . SER A 1 84 ? 5.094 8.360 6.672 1.00 91.69 84 SER A N 1
ATOM 644 C CA .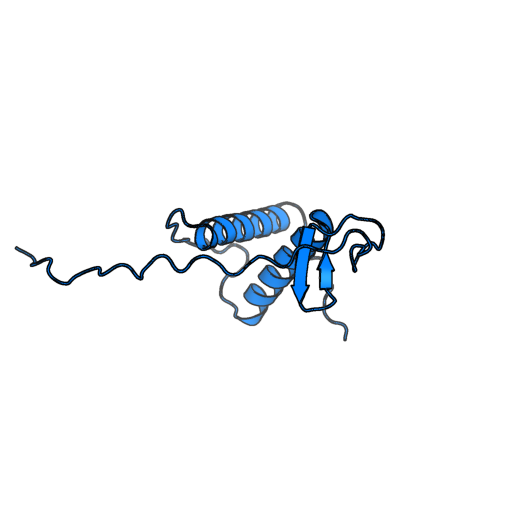 SER A 1 84 ? 4.852 7.091 7.367 1.00 91.69 84 SER A CA 1
ATOM 645 C C . SER A 1 84 ? 3.408 6.979 7.871 1.00 91.69 84 SER A C 1
ATOM 647 O O . SER A 1 84 ? 2.686 6.065 7.473 1.00 91.69 84 SER A O 1
ATOM 649 N N . SER A 1 85 ? 2.944 7.951 8.664 1.00 91.81 85 SER A N 1
ATOM 650 C CA . SER A 1 85 ? 1.583 7.951 9.218 1.00 91.81 85 SER A CA 1
ATOM 651 C C . SER A 1 85 ? 0.521 8.066 8.123 1.00 91.81 85 SER A C 1
ATOM 653 O O . SER A 1 85 ? -0.483 7.361 8.166 1.00 91.81 85 SER A O 1
ATOM 655 N N . SER A 1 86 ? 0.776 8.857 7.077 1.00 93.19 86 SER A N 1
ATOM 656 C CA . SER A 1 86 ? -0.116 8.950 5.913 1.00 93.19 86 SER A CA 1
ATOM 657 C C . SER A 1 86 ? -0.212 7.626 5.149 1.00 93.19 86 SER A C 1
ATOM 659 O O . SER A 1 86 ? -1.300 7.220 4.743 1.00 93.19 86 SER A O 1
ATOM 661 N N . SER A 1 87 ? 0.908 6.909 4.990 1.00 91.44 87 SER A N 1
ATOM 662 C CA . SER A 1 87 ? 0.899 5.581 4.368 1.00 91.44 87 SER A CA 1
ATOM 663 C C . SER A 1 87 ? 0.139 4.554 5.213 1.00 91.44 87 SER A C 1
ATOM 665 O O . SER A 1 87 ? -0.517 3.674 4.658 1.00 91.44 87 SER A O 1
ATOM 667 N N . MET A 1 88 ? 0.209 4.656 6.545 1.00 90.50 88 MET A N 1
ATOM 668 C CA . MET A 1 88 ? -0.474 3.755 7.476 1.00 90.50 88 MET A CA 1
ATOM 669 C C . MET A 1 88 ? -1.991 3.940 7.423 1.00 90.50 88 MET A C 1
ATOM 671 O O . MET A 1 88 ? -2.715 2.954 7.303 1.00 90.50 88 MET A O 1
ATOM 675 N N . VAL A 1 89 ? -2.464 5.191 7.420 1.00 91.62 89 VAL A N 1
ATOM 676 C CA . VAL A 1 89 ? -3.888 5.518 7.239 1.00 91.62 89 VAL A CA 1
ATOM 677 C C . VAL A 1 89 ? -4.412 4.926 5.932 1.00 91.62 89 VAL A C 1
ATOM 679 O O . VAL A 1 89 ? -5.422 4.227 5.940 1.00 91.62 89 VAL A O 1
ATOM 682 N N . TRP A 1 90 ? -3.686 5.112 4.825 1.00 89.44 90 TRP A N 1
ATOM 683 C CA . TRP A 1 90 ? -4.083 4.548 3.532 1.00 89.44 90 TRP A CA 1
ATOM 684 C C . TRP A 1 90 ? -4.174 3.018 3.533 1.00 89.44 90 TRP A C 1
ATOM 686 O O . TRP A 1 90 ? -5.120 2.463 2.982 1.00 89.44 90 TRP A O 1
ATOM 696 N N . GLN A 1 91 ? -3.226 2.325 4.167 1.00 88.31 91 GLN A N 1
ATOM 697 C CA . GLN A 1 91 ? -3.247 0.861 4.254 1.00 88.31 91 GLN A CA 1
ATOM 698 C C . GLN A 1 91 ? -4.436 0.341 5.060 1.00 88.31 91 GLN A C 1
ATOM 700 O O . GLN A 1 91 ? -5.080 -0.619 4.645 1.00 88.31 91 GLN A O 1
ATOM 705 N N . VAL A 1 92 ? -4.736 0.963 6.202 1.00 87.50 92 VAL A N 1
ATOM 706 C CA . VAL A 1 92 ? -5.879 0.560 7.032 1.00 87.50 92 VAL A CA 1
ATOM 707 C C . VAL A 1 92 ? -7.189 0.810 6.292 1.00 87.50 92 VAL A C 1
ATOM 709 O O . VAL A 1 92 ? -8.050 -0.067 6.288 1.00 87.50 92 VAL A O 1
ATOM 712 N N . LEU A 1 93 ? -7.312 1.950 5.605 1.00 84.94 93 LEU A N 1
ATOM 713 C CA . LEU A 1 93 ? -8.476 2.260 4.776 1.00 84.94 93 LEU A CA 1
ATOM 714 C C . LEU A 1 93 ? -8.653 1.255 3.633 1.00 84.94 93 LEU A C 1
ATOM 716 O O . LEU A 1 93 ? -9.750 0.727 3.471 1.00 84.94 93 LEU A O 1
ATOM 720 N N . GLU A 1 94 ? -7.598 0.932 2.875 1.00 83.25 94 GLU A N 1
ATOM 721 C CA . GLU A 1 94 ? -7.701 -0.065 1.799 1.00 83.25 94 GLU A CA 1
ATOM 722 C C . GLU A 1 94 ? -8.045 -1.463 2.325 1.00 83.25 94 GLU A C 1
ATOM 724 O O . GLU A 1 94 ? -8.851 -2.162 1.713 1.00 83.25 94 GLU A O 1
ATOM 729 N N . VAL A 1 95 ? -7.487 -1.882 3.466 1.00 77.25 95 VAL A N 1
ATOM 730 C CA . VAL A 1 95 ? -7.829 -3.177 4.077 1.00 77.25 95 VAL A CA 1
ATOM 731 C C . VAL A 1 95 ? -9.279 -3.204 4.553 1.00 77.25 95 VAL A C 1
ATOM 733 O O . VAL A 1 95 ? -9.962 -4.203 4.330 1.00 77.25 95 VAL A O 1
ATOM 736 N N . HIS A 1 96 ? -9.764 -2.122 5.165 1.00 73.62 96 HIS A N 1
ATOM 737 C CA . HIS A 1 96 ? -11.154 -2.019 5.603 1.00 73.62 96 HIS A CA 1
ATOM 738 C C . HIS A 1 96 ? -12.117 -2.018 4.407 1.00 73.62 96 HIS A C 1
ATOM 740 O O . HIS A 1 96 ? -13.122 -2.724 4.422 1.00 73.62 96 HIS A O 1
ATOM 746 N N . LEU A 1 97 ? -11.768 -1.309 3.328 1.00 67.56 97 LEU A N 1
ATOM 747 C CA . LEU A 1 97 ? -12.558 -1.268 2.100 1.00 67.56 97 LEU A CA 1
ATOM 748 C C . LEU A 1 97 ? -12.584 -2.631 1.392 1.00 67.56 97 LEU A C 1
ATOM 750 O O . LEU A 1 97 ? -13.648 -3.089 0.990 1.00 67.56 97 LEU A O 1
ATOM 754 N N . HIS A 1 98 ? -11.448 -3.328 1.297 1.00 65.19 98 HIS A N 1
ATOM 755 C CA . HIS A 1 98 ? -11.412 -4.689 0.757 1.00 65.19 98 HIS A CA 1
ATOM 756 C C . HIS A 1 98 ? -12.189 -5.685 1.625 1.00 65.19 98 HIS A C 1
ATOM 758 O O . HIS A 1 98 ? -12.797 -6.596 1.076 1.00 65.19 98 HIS A O 1
ATOM 764 N N . HIS A 1 99 ? -12.208 -5.520 2.952 1.00 60.62 99 HIS A N 1
ATOM 765 C CA . HIS A 1 99 ? -13.049 -6.335 3.832 1.00 60.62 99 HIS A CA 1
ATOM 766 C C . HIS A 1 99 ? -14.546 -6.089 3.588 1.00 60.62 99 HIS A C 1
ATOM 768 O O . HIS A 1 99 ? -15.331 -7.032 3.611 1.00 60.62 99 HIS A O 1
ATOM 774 N N . LEU A 1 100 ? -14.941 -4.838 3.328 1.00 51.72 100 LEU A N 1
ATOM 775 C CA . LEU A 1 100 ? -16.321 -4.477 2.989 1.00 51.72 100 LEU A CA 1
ATOM 776 C C . LEU A 1 100 ? -16.733 -4.936 1.579 1.00 51.72 100 LEU A C 1
ATOM 778 O O . LEU A 1 100 ? -17.904 -5.229 1.362 1.00 51.72 100 LEU A O 1
ATOM 782 N N . LEU A 1 101 ? -15.790 -5.010 0.633 1.00 48.59 101 LEU A N 1
ATOM 783 C CA . LEU A 1 101 ? -16.063 -5.322 -0.777 1.00 48.59 101 LEU A CA 1
ATOM 784 C C . LEU A 1 101 ? -15.784 -6.780 -1.188 1.00 48.59 101 LEU A C 1
ATOM 786 O O . LEU A 1 101 ? -16.191 -7.183 -2.274 1.00 48.59 101 LEU A O 1
ATOM 790 N N . GLY A 1 102 ? -15.103 -7.591 -0.374 1.00 46.41 102 GLY A N 1
ATOM 791 C CA . GLY A 1 102 ? -14.759 -8.962 -0.755 1.00 46.41 102 GLY A CA 1
ATOM 792 C C . GLY A 1 102 ? -14.168 -9.773 0.391 1.00 46.41 102 GLY A C 1
ATOM 793 O O . GLY A 1 102 ? -13.002 -9.603 0.759 1.00 46.41 102 GLY A O 1
ATOM 794 N N . GLY A 1 103 ? -14.982 -10.684 0.930 1.00 43.34 103 GLY A N 1
ATOM 795 C CA . GLY A 1 103 ? -14.596 -11.633 1.967 1.00 43.34 103 GLY A CA 1
ATOM 796 C C . GLY A 1 103 ? -13.269 -12.338 1.668 1.00 43.34 103 GLY A C 1
ATOM 797 O O . GLY A 1 103 ? -12.959 -12.676 0.529 1.00 43.34 103 GLY A O 1
ATOM 798 N N . LEU A 1 104 ? -12.483 -12.503 2.732 1.00 45.28 104 LEU A N 1
ATOM 799 C CA . LEU A 1 104 ? -11.262 -13.303 2.862 1.00 45.28 104 LEU A CA 1
ATOM 800 C C . LEU A 1 104 ? -11.010 -14.296 1.707 1.00 45.28 104 LEU A C 1
ATOM 802 O O . LEU A 1 104 ? -11.439 -15.444 1.762 1.00 45.28 104 LEU A O 1
ATOM 806 N N . SER A 1 105 ? -10.209 -13.896 0.718 1.00 38.16 105 SER A N 1
ATOM 807 C CA . SER A 1 105 ? -9.449 -14.869 -0.069 1.00 38.16 105 SER A CA 1
ATOM 808 C C . SER A 1 105 ? -8.341 -15.414 0.840 1.00 38.16 105 SER A C 1
ATOM 810 O O . SER A 1 105 ? -7.348 -14.737 1.128 1.00 38.16 105 SER A O 1
ATOM 812 N N . GLN A 1 106 ? -8.600 -16.598 1.400 1.00 46.88 106 GLN A N 1
ATOM 813 C CA . GLN A 1 106 ? -7.666 -17.402 2.182 1.00 46.88 106 GLN A CA 1
ATOM 814 C C . GLN A 1 106 ? -6.605 -18.008 1.256 1.00 46.88 106 GLN A C 1
ATOM 816 O O . GLN A 1 106 ? -6.629 -19.200 1.005 1.00 46.88 106 GLN A O 1
ATOM 821 N N . ASP A 1 107 ? -5.658 -17.223 0.753 1.00 38.47 107 ASP A N 1
ATOM 822 C CA . ASP A 1 107 ? -4.531 -17.789 0.005 1.00 38.47 107 ASP A CA 1
ATOM 823 C C . ASP A 1 107 ? -3.241 -17.038 0.327 1.00 38.47 107 ASP A C 1
ATOM 825 O O . ASP A 1 107 ? -2.866 -16.060 -0.317 1.00 38.47 107 ASP A O 1
ATOM 829 N N . SER A 1 108 ? -2.565 -17.485 1.389 1.00 40.66 108 SER A N 1
ATOM 830 C CA . SER A 1 108 ? -1.103 -17.352 1.516 1.00 40.66 108 SER A CA 1
ATOM 831 C C . SER A 1 108 ? -0.528 -18.287 2.587 1.00 40.66 108 SER A C 1
ATOM 833 O O . SER A 1 108 ? 0.396 -17.945 3.322 1.00 40.66 108 SER A O 1
ATOM 835 N N . ALA A 1 109 ? -1.095 -19.491 2.688 1.00 37.00 109 ALA A N 1
ATOM 836 C CA . ALA A 1 109 ? -0.464 -20.622 3.349 1.00 37.00 109 ALA A CA 1
ATOM 837 C C . ALA A 1 109 ? 0.014 -21.598 2.267 1.00 37.00 109 ALA A C 1
ATOM 839 O O . ALA A 1 109 ? -0.636 -22.606 2.005 1.00 37.00 109 ALA A O 1
ATOM 840 N N . LYS A 1 110 ? 1.139 -21.290 1.608 1.00 35.25 110 LYS A N 1
ATOM 841 C CA . LYS A 1 110 ? 1.969 -22.317 0.962 1.00 35.25 110 LYS A CA 1
ATOM 842 C C . LYS A 1 110 ? 3.377 -21.807 0.632 1.00 35.25 110 LYS A C 1
ATOM 844 O O . LYS A 1 110 ? 3.539 -20.998 -0.273 1.00 35.25 110 LYS A O 1
ATOM 849 N N . ARG A 1 111 ? 4.325 -22.441 1.336 1.00 32.75 111 ARG A N 1
ATOM 850 C CA . ARG A 1 111 ? 5.788 -22.525 1.168 1.00 32.75 111 ARG A CA 1
ATOM 851 C C . ARG A 1 111 ? 6.621 -21.321 1.587 1.00 32.75 111 ARG A C 1
ATOM 853 O O . ARG A 1 111 ? 6.591 -20.283 0.902 1.00 32.75 111 ARG A O 1
#

Radius of gyration: 18.94 Å; Cα contacts (8 Å, |Δi|>4): 78; chains: 1; bounding box: 37×49×54 Å

InterPro domains:
  IPR014729 Rossmann-like alpha/beta/alpha sandwich fold [G3DSA:3.40.50.620] (26-111)
  IPR019407 Cytoplasmic tRNA 2-thiolation protein 2 [PTHR20882] (23-110)

pLDDT: mean 74.35, std 18.79, range [32.75, 95.31]